Protein AF-A0A425WIP8-F1 (afdb_monomer)

Secondary structure (DSSP, 8-state):
------------PPPEEEEEE-HHHHGGGT--HHHHHHHHHHHHGGGTEEEEETTEEEEPTTS-HHHHHHHHHHHHTT-HHHHHHEEEEEEEETTEEEEHHHHHHHH-GGG---

Nearest PDB structures (foldseek):
  6zn8-assembly2_E  TM=8.145E-01  e=3.760E-04  Haemophilus influenzae 86-028NP
  3ui3-assembly1_B  TM=7.164E-01  e=2.894E-04  Streptococcus sp. 'group G'
  3ui3-assembly1_A  TM=7.729E-01  e=1.003E-03  Streptococcus sp. 'group G'
  2ia0-assembly1_A  TM=3.655E-01  e=1.522E+00  Pyrococcus furiosus

Foldseek 3Di:
DDDDPPPPPPVQPFKKKFWDWAQVLLVVVVDGLQVVQVVLQVQQVVQQWHDDDRRMIGGHPPHDSCSHPVVSLVVQLQDLSRLRTTPFMWIADRNDIDTVVVVCCVPPVVSHDD

Sequence (114 aa):
MRGLVAEEVECRRPWRFEIEFDEGKAAPHGTTADELYDRVGAFVEPYGNVRVARGTWQVCEGADEFRAQPVALARLVRERWVMQSVRAITYCEDGVEGDYLDVVRRVSPRLICD

Mean predicted aligned error: 6.74 Å

pLDDT: mean 87.26, std 16.15, range [40.34, 98.44]

Structure (mmCIF, N/CA/C/O backbone):
data_AF-A0A425WIP8-F1
#
_entry.id   AF-A0A425WIP8-F1
#
loop_
_atom_site.group_PDB
_atom_site.id
_atom_site.type_symbol
_atom_site.label_atom_id
_atom_site.label_alt_id
_atom_site.label_comp_id
_atom_site.label_asym_id
_atom_site.label_entity_id
_atom_site.label_seq_id
_atom_site.pdbx_PDB_ins_code
_atom_site.Cartn_x
_atom_site.Cartn_y
_atom_site.Cartn_z
_atom_site.occupancy
_atom_site.B_iso_or_equiv
_atom_site.auth_seq_id
_atom_site.auth_comp_id
_atom_site.auth_asym_id
_atom_site.auth_atom_id
_atom_site.pdbx_PDB_model_num
ATOM 1 N N . MET A 1 1 ? 13.595 -3.803 -47.140 1.00 43.03 1 MET A N 1
ATOM 2 C CA . MET A 1 1 ? 14.162 -4.840 -46.245 1.00 43.03 1 MET A CA 1
ATOM 3 C C . MET A 1 1 ? 15.273 -4.153 -45.460 1.00 43.03 1 MET A C 1
ATOM 5 O O . MET A 1 1 ? 16.206 -3.707 -46.099 1.00 43.03 1 MET A O 1
ATOM 9 N N . ARG A 1 2 ? 15.236 -3.874 -44.159 1.00 43.16 2 ARG A N 1
ATOM 10 C CA . ARG A 1 2 ? 14.478 -4.308 -42.970 1.00 43.16 2 ARG A CA 1
ATOM 11 C C . ARG A 1 2 ? 13.855 -3.043 -42.334 1.00 43.16 2 ARG A C 1
ATOM 13 O O . ARG A 1 2 ? 14.406 -1.971 -42.526 1.00 43.16 2 ARG A O 1
ATOM 20 N N . GLY A 1 3 ? 12.696 -3.040 -41.691 1.00 40.34 3 GLY A N 1
ATOM 21 C CA . GLY A 1 3 ? 12.162 -4.026 -40.756 1.00 40.34 3 GLY A CA 1
ATOM 22 C C . GLY A 1 3 ? 12.084 -3.332 -39.394 1.00 40.34 3 GLY A C 1
ATOM 23 O O . GLY A 1 3 ? 13.121 -3.055 -38.805 1.00 40.34 3 GLY A O 1
ATOM 24 N N . LEU A 1 4 ? 10.862 -2.981 -38.995 1.00 52.41 4 LEU A N 1
ATOM 25 C CA . LEU A 1 4 ? 10.471 -2.400 -37.712 1.00 52.41 4 LEU A CA 1
ATOM 26 C C . LEU A 1 4 ? 11.177 -3.077 -36.528 1.00 52.41 4 LEU A C 1
ATOM 28 O O . LEU A 1 4 ? 11.086 -4.291 -36.410 1.00 52.41 4 LEU A O 1
ATOM 32 N N . VAL A 1 5 ? 11.792 -2.284 -35.650 1.00 48.12 5 VAL A N 1
ATOM 33 C CA . VAL A 1 5 ? 11.829 -2.527 -34.196 1.00 48.12 5 VAL A CA 1
ATOM 34 C C . VAL A 1 5 ? 11.809 -1.169 -33.486 1.00 48.12 5 VAL A C 1
ATOM 36 O O . VAL A 1 5 ? 12.686 -0.810 -32.712 1.00 48.12 5 VAL A O 1
ATOM 39 N N . ALA A 1 6 ? 10.757 -0.390 -33.744 1.00 42.62 6 ALA A N 1
ATOM 40 C CA . ALA A 1 6 ? 10.069 0.171 -32.592 1.00 42.62 6 ALA A CA 1
ATOM 41 C C . ALA A 1 6 ? 9.348 -1.034 -31.982 1.00 42.62 6 ALA A C 1
ATOM 43 O O . ALA A 1 6 ? 8.180 -1.268 -32.275 1.00 42.62 6 ALA A O 1
ATOM 44 N N . GLU A 1 7 ? 10.102 -1.899 -31.290 1.00 43.88 7 GLU A N 1
ATOM 45 C CA . GLU A 1 7 ? 9.480 -2.778 -30.315 1.00 43.88 7 GLU A CA 1
ATOM 46 C C . GLU A 1 7 ? 8.703 -1.823 -29.433 1.00 43.88 7 GLU A C 1
ATOM 48 O O . GLU A 1 7 ? 9.257 -0.845 -28.921 1.00 43.88 7 GLU A O 1
ATOM 53 N N . GLU A 1 8 ? 7.395 -2.028 -29.420 1.00 43.56 8 GLU A N 1
ATOM 54 C CA . GLU A 1 8 ? 6.502 -1.466 -28.442 1.00 43.56 8 GLU A CA 1
ATOM 55 C C . GLU A 1 8 ? 7.203 -1.638 -27.100 1.00 43.56 8 GLU A C 1
ATOM 57 O O . GLU A 1 8 ? 7.186 -2.706 -26.492 1.00 43.56 8 GLU A O 1
ATOM 62 N N . VAL A 1 9 ? 7.841 -0.570 -26.621 1.00 50.00 9 VAL A N 1
ATOM 63 C CA . VAL A 1 9 ? 7.906 -0.351 -25.193 1.00 50.00 9 VAL A CA 1
ATOM 64 C C . VAL A 1 9 ? 6.442 -0.117 -24.863 1.00 50.00 9 VAL A C 1
ATOM 66 O O . VAL A 1 9 ? 5.972 1.019 -24.813 1.00 50.00 9 VAL A O 1
ATOM 69 N N . GLU A 1 10 ? 5.674 -1.208 -24.747 1.00 47.03 10 GLU A N 1
ATOM 70 C CA . GLU A 1 10 ? 4.557 -1.236 -23.832 1.00 47.03 10 GLU A CA 1
ATOM 71 C C . GLU A 1 10 ? 5.153 -0.596 -22.595 1.00 47.03 10 GLU A C 1
ATOM 73 O O . GLU A 1 10 ? 6.093 -1.127 -21.999 1.00 47.03 10 GLU A O 1
ATOM 78 N N . CYS A 1 11 ? 4.735 0.638 -22.323 1.00 46.66 11 CYS A N 1
ATOM 79 C CA . CYS A 1 11 ? 5.113 1.332 -21.116 1.00 46.66 11 CYS A CA 1
ATOM 80 C C . CYS A 1 11 ? 4.422 0.516 -20.029 1.00 46.66 11 CYS A C 1
ATOM 82 O O . CYS A 1 11 ? 3.263 0.774 -19.691 1.00 46.66 11 CYS A O 1
ATOM 84 N N . ARG A 1 12 ? 5.063 -0.601 -19.652 1.00 67.94 12 ARG A N 1
ATOM 85 C CA . ARG A 1 12 ? 4.558 -1.594 -18.720 1.00 67.94 12 ARG A CA 1
ATOM 86 C C . ARG A 1 12 ? 4.221 -0.769 -17.512 1.00 67.94 12 ARG A C 1
ATOM 88 O O . ARG A 1 12 ? 5.089 -0.076 -16.979 1.00 67.94 12 ARG A O 1
ATOM 95 N N . ARG A 1 13 ? 2.928 -0.717 -17.190 1.00 75.19 13 ARG A N 1
ATOM 96 C CA . ARG A 1 13 ? 2.479 0.121 -16.086 1.00 75.19 13 ARG A CA 1
ATOM 97 C C . ARG A 1 13 ? 3.319 -0.294 -14.881 1.00 75.19 13 ARG A C 1
ATOM 99 O O . ARG A 1 13 ? 3.385 -1.500 -14.621 1.00 75.19 13 ARG A O 1
ATOM 106 N N . PRO A 1 14 ? 3.994 0.653 -14.211 1.00 88.81 14 PRO A N 1
ATOM 107 C CA . PRO A 1 14 ? 4.817 0.305 -13.071 1.00 88.81 14 PRO A CA 1
ATOM 108 C C . PRO A 1 14 ? 3.941 -0.435 -12.068 1.00 88.81 14 PRO A C 1
ATOM 110 O O . PRO A 1 14 ? 2.757 -0.109 -11.910 1.00 88.81 14 PRO A O 1
ATOM 113 N N . TRP A 1 15 ? 4.514 -1.449 -11.422 1.00 96.00 15 TRP A N 1
ATOM 114 C CA . TRP A 1 15 ? 3.827 -2.138 -10.338 1.00 96.00 15 TRP A CA 1
ATOM 115 C C . TRP A 1 15 ? 3.390 -1.097 -9.320 1.00 96.00 15 TRP A C 1
ATOM 117 O O . TRP A 1 15 ? 4.160 -0.199 -8.969 1.00 96.00 15 TRP A O 1
ATOM 127 N N . ARG A 1 16 ? 2.129 -1.161 -8.916 1.00 97.12 16 ARG A N 1
ATOM 128 C CA . ARG A 1 16 ? 1.559 -0.212 -7.967 1.00 97.12 16 ARG A CA 1
ATOM 129 C C . ARG A 1 16 ? 0.649 -0.914 -6.990 1.00 97.12 16 ARG A C 1
ATOM 131 O O . ARG A 1 16 ? 0.048 -1.939 -7.305 1.00 97.12 16 ARG A O 1
ATOM 138 N N . PHE A 1 17 ? 0.469 -0.293 -5.840 1.00 98.38 17 PHE A N 1
ATOM 139 C CA . PHE A 1 17 ? -0.585 -0.670 -4.926 1.00 98.38 17 PHE A CA 1
ATOM 140 C C . PHE A 1 17 ? -1.330 0.557 -4.419 1.00 98.38 17 PHE A C 1
ATOM 142 O O . PHE A 1 17 ? -0.796 1.666 -4.321 1.00 98.38 17 PHE A O 1
ATOM 149 N N . GLU A 1 18 ? -2.586 0.314 -4.087 1.00 98.31 18 GLU A N 1
ATOM 150 C CA . GLU A 1 18 ? -3.494 1.254 -3.469 1.00 98.31 18 GLU A CA 1
ATOM 151 C C . GLU A 1 18 ? -3.878 0.720 -2.092 1.00 98.31 18 GLU A C 1
ATOM 153 O O . GLU A 1 18 ? -4.166 -0.465 -1.940 1.00 98.31 18 GLU A O 1
ATOM 158 N N . ILE A 1 19 ? -3.867 1.581 -1.083 1.00 97.19 19 ILE A N 1
ATOM 159 C CA . ILE A 1 19 ? -4.357 1.289 0.263 1.00 97.19 19 ILE A CA 1
ATOM 160 C C . ILE A 1 19 ? -5.435 2.302 0.617 1.00 97.19 19 ILE A C 1
ATOM 162 O O . ILE A 1 19 ? -5.268 3.504 0.414 1.00 97.19 19 ILE A O 1
ATOM 166 N N . GLU A 1 20 ? -6.532 1.806 1.170 1.00 95.94 20 GLU A N 1
ATOM 167 C CA . GLU A 1 20 ? -7.622 2.619 1.684 1.00 95.94 20 GLU A CA 1
ATOM 168 C C . GLU A 1 20 ? -7.797 2.328 3.173 1.00 95.94 20 GLU A C 1
ATOM 170 O O . GLU A 1 20 ? -7.940 1.169 3.572 1.00 95.94 20 GLU A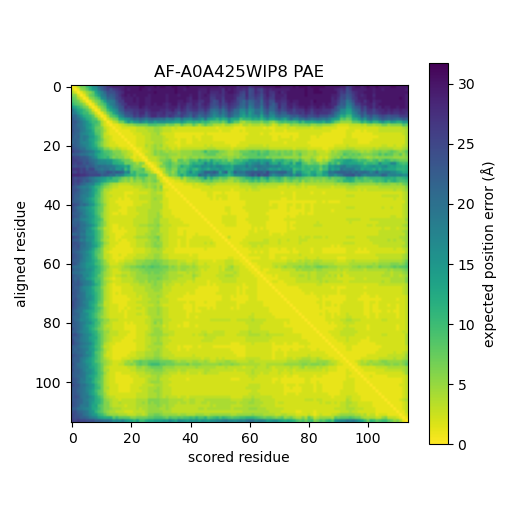 O 1
ATOM 175 N N . PHE A 1 21 ? -7.794 3.375 3.996 1.00 92.38 21 PHE A N 1
ATOM 176 C CA . PHE A 1 21 ? -8.059 3.271 5.430 1.00 92.38 21 PHE A CA 1
ATOM 177 C C . PHE A 1 21 ? -9.528 3.552 5.755 1.00 92.38 21 PHE A C 1
ATOM 179 O O . PHE A 1 21 ? -10.153 4.439 5.179 1.00 92.38 21 PHE A O 1
ATOM 186 N N . ASP A 1 22 ? -10.061 2.811 6.721 1.00 89.31 22 ASP A N 1
ATOM 187 C CA . ASP A 1 22 ? -11.323 3.093 7.391 1.00 89.31 22 ASP A CA 1
ATOM 188 C C . ASP A 1 22 ? -11.098 4.206 8.426 1.00 89.31 22 ASP A C 1
ATOM 190 O O . ASP A 1 22 ? -10.403 4.019 9.429 1.00 89.31 22 ASP A O 1
ATOM 194 N N . GLU A 1 23 ? -11.680 5.383 8.183 1.00 79.25 23 GLU A N 1
ATOM 195 C CA . GLU A 1 23 ? -11.506 6.562 9.041 1.00 79.25 23 GLU A CA 1
ATOM 196 C C . GLU A 1 23 ? -12.022 6.341 10.475 1.00 79.25 23 GLU A C 1
ATOM 198 O O . GLU A 1 23 ? -11.454 6.874 11.431 1.00 79.25 23 GLU A O 1
ATOM 203 N N . GLY A 1 24 ? -13.056 5.508 10.650 1.00 81.25 24 GLY A N 1
ATOM 204 C CA . GLY A 1 24 ? -13.602 5.161 11.962 1.00 81.25 24 GLY A CA 1
ATOM 205 C C . GLY A 1 24 ? -12.665 4.256 12.760 1.00 81.25 24 GLY A C 1
ATOM 206 O O . GLY A 1 24 ? -12.533 4.417 13.975 1.00 81.25 24 GLY A O 1
ATOM 207 N N . LYS A 1 25 ? -11.963 3.343 12.080 1.00 82.19 25 LYS A N 1
ATOM 208 C CA . LYS A 1 25 ? -10.937 2.482 12.690 1.00 82.19 25 LYS A CA 1
ATOM 209 C C . LYS A 1 25 ? -9.565 3.155 12.813 1.00 82.19 25 LYS A C 1
ATOM 211 O O . LYS A 1 25 ? -8.745 2.713 13.613 1.00 82.19 25 LYS A O 1
ATOM 216 N N . ALA A 1 26 ? -9.315 4.229 12.066 1.00 73.06 26 ALA A N 1
ATOM 217 C CA . ALA A 1 26 ? -8.101 5.039 12.161 1.00 73.06 26 ALA A CA 1
ATOM 218 C C . ALA A 1 26 ? -8.070 5.916 13.426 1.00 73.06 26 ALA A C 1
ATOM 220 O O . ALA A 1 26 ? -7.027 6.045 14.071 1.00 73.06 26 ALA A O 1
ATOM 221 N N . ALA A 1 27 ? -9.219 6.478 13.820 1.00 68.81 27 ALA A N 1
ATOM 222 C CA . ALA A 1 27 ? -9.324 7.439 14.921 1.00 68.81 27 ALA A CA 1
ATOM 223 C C . ALA A 1 27 ? -8.763 6.956 16.285 1.00 68.81 27 ALA A C 1
ATOM 225 O O . ALA A 1 27 ? -8.097 7.747 16.960 1.00 68.81 27 ALA A O 1
ATOM 226 N N . PRO A 1 28 ? -8.934 5.683 16.706 1.00 67.31 28 PRO A N 1
ATOM 227 C CA . PRO A 1 28 ? -8.353 5.163 17.948 1.00 67.31 28 PRO A CA 1
ATOM 228 C C . PRO A 1 28 ? -6.819 5.135 17.982 1.00 67.31 28 PRO A C 1
ATOM 230 O O . PRO A 1 28 ? -6.240 5.033 19.063 1.00 67.31 28 PRO A O 1
ATOM 233 N N . HIS A 1 29 ? -6.146 5.236 16.833 1.00 64.19 29 HIS A N 1
ATOM 234 C CA . HIS A 1 29 ? -4.685 5.313 16.769 1.00 64.19 29 HIS A CA 1
ATOM 235 C C . HIS A 1 29 ? -4.143 6.731 17.006 1.00 64.19 29 HIS A C 1
ATOM 237 O O . HIS A 1 29 ? -2.929 6.918 16.997 1.00 64.19 29 HIS A O 1
ATOM 243 N N . GLY A 1 30 ? -5.019 7.710 17.279 1.00 57.03 30 GLY A N 1
ATOM 244 C CA . GLY A 1 30 ? -4.627 9.096 17.547 1.00 57.03 30 GLY A CA 1
ATOM 245 C C . GLY A 1 30 ? -4.056 9.786 16.311 1.00 57.03 30 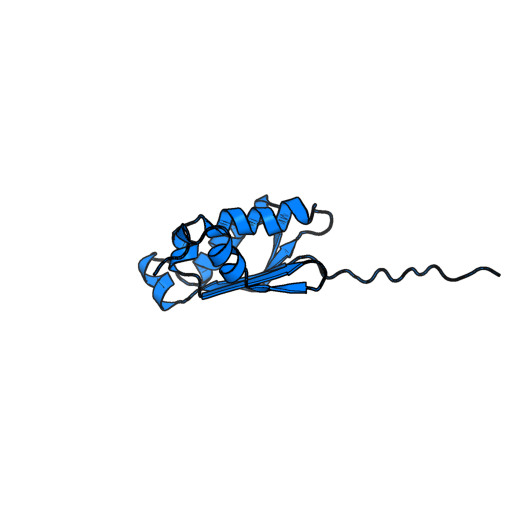GLY A C 1
ATOM 246 O O . GLY A 1 30 ? -3.170 10.624 16.434 1.00 57.03 30 GLY A O 1
ATOM 247 N N . THR A 1 31 ? -4.506 9.371 15.127 1.00 66.06 31 THR A N 1
ATOM 248 C CA . THR A 1 31 ? -3.906 9.727 13.842 1.00 66.06 31 THR A CA 1
ATOM 249 C C . THR A 1 31 ? -5.016 9.989 12.825 1.00 66.06 31 THR A C 1
ATOM 251 O O . THR A 1 31 ? -5.983 9.230 12.744 1.00 66.06 31 THR A O 1
ATOM 254 N N . THR A 1 32 ? -4.911 11.080 12.070 1.00 78.25 32 THR A N 1
ATOM 255 C CA . THR A 1 32 ? -5.807 11.366 10.940 1.00 78.25 32 THR A CA 1
ATOM 256 C C . THR A 1 32 ? -5.551 10.382 9.796 1.00 78.25 32 THR A C 1
ATOM 258 O O . THR A 1 32 ? -4.469 9.804 9.691 1.00 78.25 32 THR A O 1
ATOM 261 N N . ALA A 1 33 ? -6.517 10.197 8.892 1.00 76.00 33 ALA A N 1
ATOM 262 C CA . ALA A 1 33 ? -6.305 9.344 7.720 1.00 76.00 33 ALA A CA 1
ATOM 263 C C . ALA A 1 33 ? -5.076 9.780 6.892 1.00 76.00 33 ALA A C 1
ATOM 265 O O . ALA A 1 33 ? -4.365 8.935 6.357 1.00 76.00 33 ALA A O 1
ATOM 266 N N . ASP A 1 34 ? -4.781 11.082 6.832 1.00 84.62 34 ASP A N 1
ATOM 267 C CA . ASP A 1 34 ? -3.628 11.612 6.095 1.00 84.62 34 ASP A CA 1
ATOM 268 C C . ASP A 1 34 ? -2.289 11.237 6.724 1.00 84.62 34 ASP A C 1
ATOM 270 O O . ASP A 1 34 ? -1.396 10.762 6.024 1.00 84.62 34 ASP A O 1
ATOM 274 N N . GLU A 1 35 ? -2.178 11.328 8.045 1.00 88.81 35 GLU A N 1
ATOM 275 C CA . GLU A 1 35 ? -0.981 10.888 8.762 1.00 88.81 35 GLU A CA 1
ATOM 276 C C . GLU A 1 35 ? -0.754 9.368 8.634 1.00 88.81 35 GLU A C 1
ATOM 278 O O . GLU A 1 35 ? 0.393 8.915 8.618 1.00 88.81 35 GLU A O 1
ATOM 283 N N . LEU A 1 36 ? -1.817 8.561 8.489 1.00 90.31 36 LEU A N 1
ATOM 284 C CA . LEU A 1 36 ? -1.668 7.136 8.167 1.00 90.31 36 LEU A CA 1
ATOM 285 C C . LEU A 1 36 ? -1.047 6.941 6.784 1.00 90.31 36 LEU A C 1
ATOM 287 O O . LEU A 1 36 ? -0.137 6.125 6.642 1.00 90.31 36 LEU A O 1
ATOM 291 N N . TYR A 1 37 ? -1.485 7.696 5.774 1.00 94.38 37 TYR A N 1
ATOM 292 C CA . TYR A 1 37 ? -0.879 7.629 4.444 1.00 94.38 37 TYR A CA 1
ATOM 293 C C . TYR A 1 37 ? 0.579 8.102 4.452 1.00 94.38 37 TYR A C 1
ATOM 295 O O . TYR A 1 37 ? 1.415 7.492 3.789 1.00 94.38 37 TYR A O 1
ATOM 303 N N . ASP A 1 38 ? 0.914 9.132 5.226 1.00 94.00 38 ASP A N 1
ATOM 304 C CA . ASP A 1 38 ? 2.301 9.586 5.376 1.00 94.00 38 ASP A CA 1
ATOM 305 C C . ASP A 1 38 ? 3.167 8.518 6.054 1.00 94.00 38 ASP A C 1
ATOM 307 O O . ASP A 1 38 ? 4.289 8.243 5.620 1.00 94.00 38 ASP A O 1
ATOM 311 N N . ARG A 1 39 ? 2.617 7.832 7.063 1.00 94.50 39 ARG A N 1
ATOM 312 C CA . ARG A 1 39 ? 3.274 6.699 7.719 1.00 94.50 39 ARG A CA 1
ATOM 313 C C . ARG A 1 39 ? 3.465 5.509 6.778 1.00 94.50 39 ARG A C 1
ATOM 315 O O . ARG A 1 39 ? 4.516 4.873 6.840 1.00 94.50 39 ARG A O 1
ATOM 322 N N . VAL A 1 40 ? 2.494 5.212 5.906 1.00 96.50 40 VAL A N 1
ATOM 323 C CA . VAL A 1 40 ? 2.671 4.222 4.829 1.00 96.50 40 VAL A CA 1
ATOM 324 C C . VAL A 1 40 ? 3.826 4.647 3.931 1.00 96.50 40 VAL A C 1
ATOM 326 O O . VAL A 1 40 ? 4.717 3.838 3.703 1.00 96.50 40 VAL A O 1
ATOM 329 N N . GLY A 1 41 ? 3.856 5.906 3.481 1.00 97.19 41 GLY A N 1
ATOM 330 C CA . GLY A 1 41 ? 4.916 6.433 2.617 1.00 97.19 41 GLY A CA 1
ATOM 331 C C . GLY A 1 41 ? 6.305 6.231 3.207 1.00 97.19 41 GLY A C 1
ATOM 332 O O . GLY A 1 41 ? 7.124 5.519 2.626 1.00 97.19 41 GLY A O 1
ATOM 333 N N . ALA A 1 42 ? 6.515 6.719 4.430 1.00 97.19 42 ALA A N 1
ATOM 334 C CA . ALA A 1 42 ? 7.774 6.548 5.150 1.00 97.19 42 ALA A CA 1
ATOM 335 C C . ALA A 1 42 ? 8.178 5.070 5.333 1.00 97.19 42 ALA A C 1
ATOM 337 O O . ALA A 1 42 ? 9.365 4.756 5.427 1.00 97.19 42 ALA A O 1
ATOM 338 N N . PHE A 1 43 ? 7.205 4.155 5.388 1.00 97.38 43 PHE A N 1
ATOM 339 C CA . PHE A 1 43 ? 7.453 2.722 5.519 1.00 97.38 43 PHE A CA 1
ATOM 340 C C . PHE A 1 43 ? 7.816 2.052 4.188 1.00 97.38 43 PHE A C 1
ATOM 342 O O . PHE A 1 43 ? 8.700 1.198 4.165 1.00 97.38 43 PHE A O 1
ATOM 349 N N . VAL A 1 44 ? 7.128 2.384 3.092 1.00 97.94 44 VAL A N 1
ATOM 350 C CA . VAL A 1 44 ? 7.235 1.658 1.811 1.00 97.94 44 VAL A CA 1
ATOM 351 C C . VAL A 1 44 ? 8.307 2.220 0.878 1.00 97.94 44 VAL A C 1
ATOM 353 O O . VAL A 1 44 ? 8.833 1.482 0.041 1.00 97.94 44 VAL A O 1
ATOM 356 N N . GLU A 1 45 ? 8.658 3.497 1.030 1.00 97.06 45 GLU A N 1
ATOM 357 C CA . GLU A 1 45 ? 9.653 4.183 0.199 1.00 97.06 45 GLU A CA 1
ATOM 358 C C . GLU A 1 45 ? 11.059 3.562 0.270 1.00 97.06 45 GLU A C 1
ATOM 360 O O . GLU A 1 45 ? 11.655 3.346 -0.788 1.00 97.06 45 GLU A O 1
ATOM 365 N N . PRO A 1 46 ? 11.580 3.145 1.445 1.00 97.12 46 PRO A N 1
ATOM 366 C CA . PRO A 1 46 ? 12.872 2.460 1.535 1.00 97.12 46 PRO A CA 1
ATOM 367 C C . PRO A 1 46 ? 12.958 1.138 0.759 1.00 97.12 46 PRO A C 1
ATOM 369 O O . PRO A 1 46 ? 14.060 0.655 0.505 1.00 97.12 46 PRO A O 1
ATOM 372 N N . TYR A 1 47 ? 11.821 0.542 0.387 1.00 96.81 47 TYR A N 1
ATOM 373 C CA . TYR A 1 47 ? 11.784 -0.662 -0.444 1.00 96.81 47 TYR A CA 1
ATOM 374 C C . TYR A 1 47 ? 11.820 -0.350 -1.949 1.00 96.81 47 TYR A C 1
ATOM 376 O O . TYR A 1 47 ? 11.889 -1.273 -2.745 1.00 96.81 47 TYR A O 1
ATOM 384 N N . GLY A 1 48 ? 11.815 0.921 -2.361 1.00 96.94 48 GLY A N 1
ATOM 385 C CA . GLY A 1 48 ? 11.817 1.311 -3.775 1.00 96.94 48 GLY A CA 1
ATOM 386 C C . GLY A 1 48 ? 10.426 1.605 -4.328 1.00 96.94 48 GLY A C 1
ATOM 387 O O . GLY A 1 48 ? 10.172 1.353 -5.502 1.00 96.94 48 GLY A O 1
ATOM 388 N N . ASN A 1 49 ? 9.530 2.125 -3.489 1.00 98.06 49 ASN A N 1
ATOM 389 C CA . ASN A 1 49 ? 8.233 2.644 -3.918 1.00 98.06 49 ASN A CA 1
ATOM 390 C C . ASN A 1 49 ? 8.229 4.174 -3.818 1.00 98.06 49 ASN A C 1
ATOM 392 O O . ASN A 1 49 ? 8.921 4.745 -2.984 1.00 98.06 49 ASN A O 1
ATOM 396 N N . VAL A 1 50 ? 7.412 4.841 -4.622 1.00 97.50 50 VAL A N 1
ATOM 397 C CA . VAL A 1 50 ? 7.194 6.288 -4.573 1.00 97.50 50 VAL A CA 1
ATOM 398 C C . VAL A 1 50 ? 5.703 6.575 -4.540 1.00 97.50 50 VAL A C 1
ATOM 400 O O . VAL A 1 50 ? 4.915 5.938 -5.244 1.00 97.50 50 VAL A O 1
ATOM 403 N N . ARG A 1 51 ? 5.300 7.533 -3.703 1.00 97.44 51 ARG A N 1
ATOM 404 C CA . ARG A 1 51 ? 3.910 7.979 -3.631 1.00 97.44 51 ARG A CA 1
ATOM 405 C C . ARG A 1 51 ? 3.561 8.792 -4.874 1.00 97.44 51 ARG A C 1
ATOM 407 O O . ARG A 1 51 ? 4.245 9.763 -5.186 1.00 97.44 51 ARG A O 1
ATOM 414 N N . VAL A 1 52 ? 2.476 8.426 -5.550 1.00 97.19 52 VAL A N 1
ATOM 415 C CA . VAL A 1 52 ? 1.985 9.137 -6.751 1.00 97.19 52 VAL A CA 1
ATOM 416 C C . VAL A 1 52 ? 0.624 9.787 -6.553 1.00 97.19 52 VAL A C 1
ATOM 418 O O . VAL A 1 52 ? 0.291 10.746 -7.243 1.00 97.19 52 VAL A O 1
ATOM 421 N N . ALA A 1 53 ? -0.149 9.301 -5.585 1.00 96.69 53 ALA A N 1
ATOM 422 C CA . ALA A 1 53 ? -1.394 9.912 -5.151 1.00 96.69 53 ALA A CA 1
ATOM 423 C C . ALA A 1 53 ? -1.654 9.579 -3.676 1.00 96.69 53 ALA A C 1
ATOM 425 O O . ALA A 1 53 ? -0.924 8.815 -3.035 1.00 96.69 53 ALA A O 1
ATOM 426 N N . ARG A 1 54 ? -2.704 10.163 -3.095 1.00 94.38 54 ARG A N 1
ATOM 427 C CA . ARG A 1 54 ? -3.170 9.749 -1.767 1.00 94.38 54 ARG A CA 1
ATOM 428 C C . ARG A 1 54 ? -3.615 8.290 -1.836 1.00 94.38 54 ARG A C 1
ATOM 430 O O . ARG A 1 54 ? -4.441 7.955 -2.673 1.00 94.38 54 ARG A O 1
ATOM 437 N N . GLY A 1 55 ? -3.056 7.451 -0.969 1.00 96.31 55 GLY A N 1
ATOM 438 C CA . GLY A 1 55 ? -3.359 6.024 -0.967 1.00 96.31 55 GLY A CA 1
ATOM 439 C C . GLY A 1 55 ? -2.664 5.222 -2.068 1.00 96.31 55 GLY A C 1
ATOM 440 O O . GLY A 1 55 ? -2.818 4.013 -2.057 1.00 96.31 55 GLY A O 1
ATOM 441 N N . THR A 1 56 ? -1.872 5.827 -2.962 1.00 98.06 56 THR A N 1
ATOM 442 C CA . THR A 1 56 ? -1.272 5.119 -4.108 1.00 98.06 56 THR A CA 1
ATOM 44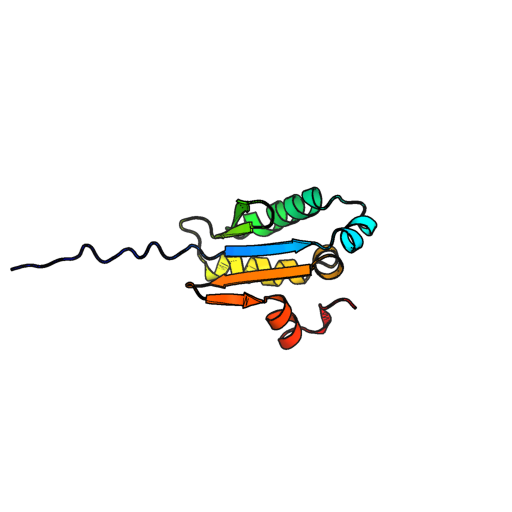3 C C . THR A 1 56 ? 0.245 5.253 -4.140 1.00 98.06 56 THR A C 1
ATOM 445 O O . THR A 1 56 ? 0.789 6.364 -4.163 1.00 98.06 56 THR A O 1
ATOM 448 N N . TRP A 1 57 ? 0.918 4.110 -4.245 1.00 98.31 57 TRP A N 1
ATOM 449 C CA . TRP A 1 57 ? 2.359 4.005 -4.444 1.00 98.31 57 TRP A CA 1
ATOM 450 C C . TRP A 1 57 ? 2.665 3.139 -5.652 1.00 98.31 57 TRP A C 1
ATOM 452 O O . TRP A 1 57 ? 1.955 2.175 -5.922 1.00 98.31 57 TRP A O 1
ATOM 462 N N . GLN A 1 58 ? 3.743 3.467 -6.351 1.00 97.31 58 GLN A N 1
ATOM 463 C CA . GLN A 1 58 ? 4.266 2.661 -7.448 1.00 97.31 58 GLN A CA 1
ATOM 464 C C . GLN A 1 58 ? 5.742 2.357 -7.231 1.00 97.31 58 GLN A C 1
ATOM 466 O O . GLN A 1 58 ? 6.436 3.113 -6.553 1.00 97.31 58 GLN A O 1
ATOM 471 N N . VAL A 1 59 ? 6.234 1.288 -7.839 1.00 96.94 59 VAL A N 1
ATOM 472 C CA . VAL A 1 59 ? 7.660 0.982 -7.885 1.00 96.94 59 VAL A CA 1
ATOM 473 C C . VAL A 1 59 ? 8.399 2.118 -8.600 1.00 96.94 59 VAL A C 1
ATOM 475 O O . VAL A 1 59 ? 7.965 2.602 -9.648 1.00 96.94 59 VAL A O 1
ATOM 478 N N . CYS A 1 60 ? 9.499 2.580 -8.004 1.00 94.44 60 CYS A N 1
ATOM 479 C CA . CYS A 1 60 ? 10.357 3.605 -8.589 1.00 94.44 60 CYS A CA 1
ATOM 480 C C . CYS A 1 60 ? 10.931 3.129 -9.926 1.00 94.44 60 CYS A C 1
ATOM 482 O O . CYS A 1 60 ? 11.300 1.965 -10.077 1.00 94.44 60 CYS A O 1
ATOM 484 N N . GLU A 1 61 ? 11.085 4.047 -10.878 1.00 89.81 61 GLU A N 1
ATOM 485 C CA . GLU A 1 61 ? 11.747 3.737 -12.144 1.00 8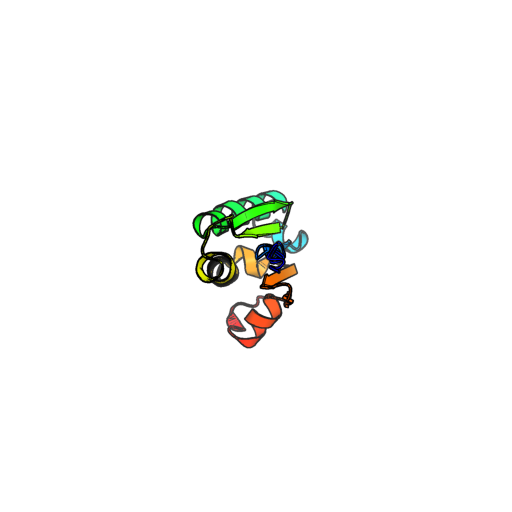9.81 61 GLU A CA 1
ATOM 486 C C . GLU A 1 61 ? 13.162 3.186 -11.892 1.00 89.81 61 GLU A C 1
ATOM 488 O O . GLU A 1 61 ? 13.949 3.764 -11.139 1.00 89.81 61 GLU A O 1
ATOM 493 N N . GLY A 1 62 ? 13.469 2.034 -12.495 1.00 87.06 62 GLY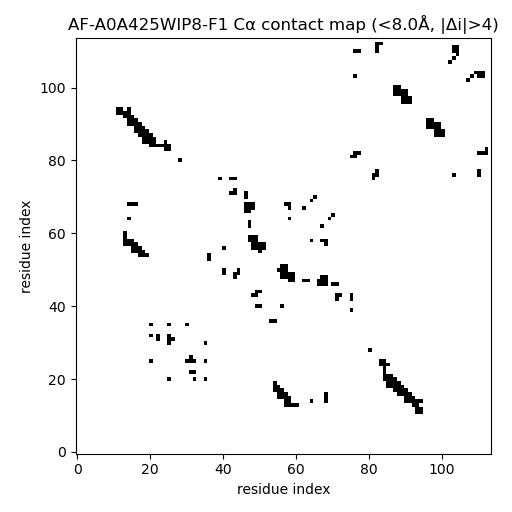 A N 1
ATOM 494 C CA . GLY A 1 62 ? 14.754 1.348 -12.341 1.00 87.06 62 GLY A CA 1
ATOM 495 C C . GLY A 1 62 ? 14.920 0.520 -11.059 1.00 87.06 62 GLY A C 1
ATOM 496 O O . GLY A 1 62 ? 15.983 -0.074 -10.873 1.00 87.06 62 GLY A O 1
ATOM 497 N N . ALA A 1 63 ? 13.913 0.452 -10.181 1.00 90.25 63 ALA A N 1
ATOM 498 C CA . ALA A 1 63 ? 13.924 -0.463 -9.041 1.00 90.25 63 ALA A CA 1
ATOM 499 C C . ALA A 1 63 ? 13.540 -1.898 -9.454 1.00 90.25 63 ALA A C 1
ATOM 501 O O . ALA A 1 63 ? 12.820 -2.113 -10.424 1.00 90.25 63 ALA A O 1
ATOM 502 N N . ASP A 1 64 ? 14.016 -2.888 -8.693 1.00 92.50 64 ASP A N 1
ATOM 503 C CA . ASP A 1 64 ? 13.604 -4.290 -8.840 1.00 92.50 64 ASP A CA 1
ATOM 504 C C . ASP A 1 64 ? 12.181 -4.460 -8.288 1.00 92.50 64 ASP A C 1
ATOM 506 O O . ASP A 1 64 ? 11.968 -4.418 -7.072 1.00 92.50 64 ASP A O 1
ATOM 510 N N . GLU A 1 65 ? 11.210 -4.651 -9.183 1.00 90.94 65 GLU A N 1
ATOM 511 C CA . GLU A 1 65 ? 9.783 -4.704 -8.851 1.00 90.94 65 GLU A CA 1
ATOM 512 C C . GLU A 1 65 ? 9.466 -5.818 -7.846 1.00 90.94 65 GLU A C 1
ATOM 514 O O . GLU A 1 65 ? 8.689 -5.603 -6.912 1.00 90.94 65 GLU A O 1
ATOM 519 N N . PHE A 1 66 ? 10.149 -6.965 -7.946 1.00 92.56 66 PHE A N 1
ATOM 520 C CA . PHE A 1 66 ? 9.973 -8.106 -7.042 1.00 92.56 66 PHE A CA 1
ATOM 521 C C . PHE A 1 66 ? 10.497 -7.826 -5.629 1.00 92.56 66 PHE A C 1
ATOM 523 O O . PHE A 1 66 ? 10.022 -8.420 -4.656 1.00 92.56 66 PHE A O 1
ATOM 530 N N . ARG A 1 67 ? 11.480 -6.928 -5.498 1.00 94.00 67 ARG A N 1
ATOM 531 C CA . ARG A 1 67 ? 12.029 -6.492 -4.204 1.00 94.00 67 ARG A CA 1
ATOM 532 C C . ARG A 1 67 ? 11.350 -5.251 -3.643 1.00 94.00 67 ARG A C 1
ATOM 534 O O . ARG A 1 67 ? 11.521 -4.989 -2.453 1.00 94.00 67 ARG A O 1
ATOM 541 N N . ALA A 1 68 ? 10.580 -4.538 -4.460 1.00 96.12 68 ALA A N 1
ATOM 542 C CA . ALA A 1 68 ? 9.889 -3.326 -4.063 1.00 96.12 68 ALA A CA 1
ATOM 543 C C . ALA A 1 68 ? 8.488 -3.603 -3.519 1.00 96.12 68 ALA A C 1
ATOM 545 O O . ALA A 1 68 ? 8.307 -3.725 -2.302 1.00 96.12 68 ALA A O 1
ATOM 546 N N . GLN A 1 69 ? 7.492 -3.714 -4.394 1.00 96.50 69 GLN A N 1
ATOM 547 C CA . GLN A 1 69 ? 6.094 -3.804 -3.982 1.00 96.50 69 GLN A CA 1
ATOM 548 C C . GLN A 1 69 ? 5.791 -5.057 -3.139 1.00 96.50 69 GLN A C 1
ATOM 550 O O . GLN A 1 69 ? 5.241 -4.893 -2.046 1.00 96.50 69 GLN A O 1
ATOM 555 N N . PRO A 1 70 ? 6.163 -6.291 -3.543 1.00 95.88 70 PRO A N 1
ATOM 556 C CA . PRO A 1 70 ? 5.805 -7.486 -2.778 1.00 95.88 70 PRO A CA 1
ATOM 557 C C . PRO A 1 70 ? 6.398 -7.483 -1.369 1.00 95.88 70 PRO A C 1
ATOM 559 O O . PRO A 1 70 ? 5.743 -7.874 -0.401 1.00 95.88 70 PRO A O 1
ATOM 562 N N . VAL A 1 71 ? 7.639 -7.006 -1.228 1.00 97.12 71 VAL A N 1
ATOM 563 C CA . VAL A 1 71 ? 8.308 -6.912 0.074 1.00 97.12 71 VAL A CA 1
ATOM 564 C C . VAL A 1 71 ? 7.638 -5.851 0.940 1.00 97.12 71 VAL A C 1
ATOM 566 O O . VAL A 1 71 ? 7.347 -6.132 2.106 1.00 97.12 71 VAL A O 1
ATOM 569 N N . ALA A 1 72 ? 7.356 -4.671 0.378 1.00 97.81 72 ALA A N 1
ATOM 570 C CA . ALA A 1 72 ? 6.665 -3.597 1.080 1.00 97.81 72 ALA A CA 1
ATOM 571 C C . ALA A 1 72 ? 5.293 -4.064 1.583 1.00 97.81 72 ALA A C 1
ATOM 573 O O . ALA A 1 72 ? 5.033 -3.984 2.782 1.00 97.81 72 ALA A O 1
ATOM 574 N N . LEU A 1 73 ? 4.463 -4.651 0.715 1.00 98.00 73 LEU A N 1
ATOM 575 C CA . LEU A 1 73 ? 3.137 -5.156 1.071 1.00 98.00 73 LEU A CA 1
ATOM 576 C C . LEU A 1 73 ? 3.200 -6.270 2.121 1.00 98.00 73 LEU A C 1
ATOM 578 O O . LEU A 1 73 ? 2.494 -6.216 3.127 1.00 98.00 73 LEU A O 1
ATOM 582 N N . ALA A 1 74 ? 4.083 -7.262 1.958 1.00 97.19 74 ALA A N 1
ATOM 583 C CA . ALA A 1 74 ? 4.240 -8.349 2.926 1.00 97.19 74 ALA A CA 1
ATOM 584 C C . ALA A 1 74 ? 4.720 -7.866 4.305 1.00 97.19 74 ALA A C 1
ATOM 586 O O . ALA A 1 74 ? 4.470 -8.524 5.321 1.00 97.19 74 ALA A O 1
ATOM 587 N N . ARG A 1 75 ? 5.455 -6.754 4.368 1.00 97.56 75 ARG A N 1
ATOM 588 C CA . ARG A 1 75 ? 5.889 -6.125 5.622 1.00 97.56 75 ARG A CA 1
ATOM 589 C C . ARG A 1 75 ? 4.786 -5.249 6.211 1.00 97.56 75 ARG A C 1
ATOM 591 O O . ARG A 1 75 ? 4.527 -5.364 7.403 1.00 97.56 75 ARG A O 1
ATOM 598 N N . LEU A 1 76 ? 4.103 -4.465 5.383 1.00 96.81 76 LEU A N 1
ATOM 599 C CA . LEU A 1 76 ? 3.067 -3.523 5.796 1.00 96.81 76 LEU A CA 1
ATOM 600 C C . LEU A 1 76 ? 1.888 -4.238 6.473 1.00 96.81 76 LEU A C 1
ATOM 602 O O . LEU A 1 76 ? 1.462 -3.832 7.547 1.00 96.81 76 LEU A O 1
ATOM 606 N N . VAL A 1 77 ? 1.435 -5.376 5.937 1.00 97.00 77 VAL A N 1
ATOM 607 C CA . VAL A 1 77 ? 0.332 -6.165 6.535 1.00 97.00 77 VAL A CA 1
ATOM 608 C C . VAL A 1 77 ? 0.687 -6.856 7.858 1.00 97.00 77 VAL A C 1
ATOM 610 O O . VAL A 1 77 ? -0.151 -7.519 8.464 1.00 97.00 77 VAL A O 1
ATOM 613 N N . ARG A 1 78 ? 1.935 -6.754 8.325 1.00 96.19 78 ARG A N 1
ATOM 614 C CA . ARG A 1 78 ? 2.328 -7.216 9.669 1.00 96.19 78 ARG A CA 1
ATOM 615 C C . ARG A 1 78 ? 2.218 -6.112 10.714 1.00 96.19 78 ARG A C 1
ATOM 617 O O . ARG A 1 78 ? 2.267 -6.402 11.909 1.00 96.19 78 ARG A O 1
ATOM 624 N N . GLU A 1 79 ? 2.061 -4.869 10.282 1.00 94.31 79 GLU A N 1
ATOM 625 C CA . GLU A 1 79 ? 1.881 -3.737 11.167 1.00 94.31 79 GLU A CA 1
ATOM 626 C C . GLU A 1 79 ? 0.445 -3.712 11.698 1.00 94.31 79 GLU A C 1
ATOM 628 O O . GLU A 1 79 ? -0.518 -3.616 10.937 1.00 94.31 79 GLU A O 1
ATOM 633 N N . ARG A 1 80 ? 0.281 -3.772 13.027 1.00 91.12 80 ARG A N 1
ATOM 634 C CA . ARG A 1 80 ? -1.056 -3.786 13.650 1.00 91.12 80 ARG A CA 1
ATOM 635 C C . ARG A 1 80 ? -1.894 -2.575 13.267 1.00 91.12 80 ARG A C 1
ATOM 637 O O . ARG A 1 80 ? -3.060 -2.742 12.947 1.00 91.12 80 ARG A O 1
ATOM 644 N N . TRP A 1 81 ? -1.293 -1.387 13.264 1.00 90.50 81 TRP A N 1
ATOM 645 C CA . TRP A 1 81 ? -1.996 -0.153 12.919 1.00 90.50 81 TRP A CA 1
ATOM 646 C C . TRP A 1 81 ? -2.529 -0.177 11.482 1.00 90.50 81 TRP A C 1
ATOM 648 O O . TRP A 1 81 ? -3.569 0.414 11.229 1.00 90.50 81 TRP A O 1
ATOM 658 N N . VAL A 1 82 ? -1.874 -0.898 10.561 1.00 93.25 82 VAL A N 1
ATOM 659 C CA . VAL A 1 82 ? -2.384 -1.111 9.200 1.00 93.25 82 VAL A CA 1
ATOM 660 C C . VAL A 1 82 ? -3.561 -2.068 9.249 1.00 93.25 82 VAL A C 1
ATOM 662 O O . VAL A 1 82 ? -4.660 -1.701 8.859 1.00 93.25 82 VAL A O 1
ATOM 665 N N . MET A 1 83 ? -3.369 -3.280 9.772 1.00 94.62 83 MET A N 1
ATOM 666 C CA . MET A 1 83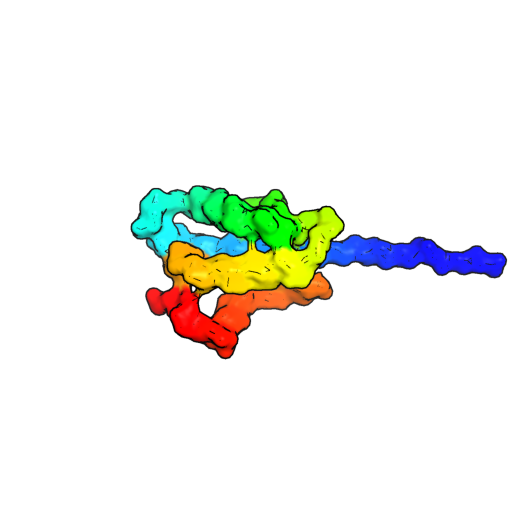 ? -4.410 -4.314 9.713 1.00 94.62 83 MET A CA 1
ATOM 667 C C . MET A 1 83 ? -5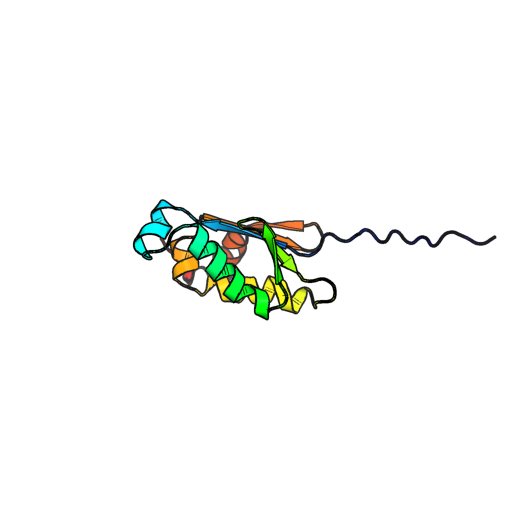.657 -3.989 10.541 1.00 94.62 83 MET A C 1
ATOM 669 O O . MET A 1 83 ? -6.734 -4.489 10.233 1.00 94.62 83 MET A O 1
ATOM 673 N N . GLN A 1 84 ? -5.529 -3.147 11.568 1.00 91.50 84 GLN A N 1
ATOM 674 C CA . GLN A 1 84 ? -6.654 -2.677 12.375 1.00 91.50 84 GLN A CA 1
ATOM 675 C C . GLN A 1 84 ? -7.445 -1.555 11.700 1.00 91.50 84 GLN A C 1
ATOM 677 O O . GLN A 1 84 ? -8.621 -1.400 12.011 1.00 91.50 84 GLN A O 1
ATOM 682 N N . SER A 1 85 ? -6.835 -0.796 10.785 1.00 91.50 85 SER A N 1
ATOM 683 C CA . SER A 1 85 ? -7.465 0.372 10.157 1.00 91.50 85 SER A CA 1
ATOM 684 C C . SER A 1 85 ? -7.722 0.218 8.659 1.00 91.50 85 SER A C 1
ATOM 686 O O . SER A 1 85 ? -8.448 1.023 8.089 1.00 91.50 85 SER A O 1
ATOM 688 N N . VAL A 1 86 ? -7.154 -0.786 7.994 1.00 93.62 86 VAL A N 1
ATOM 689 C CA . VAL A 1 86 ? -7.260 -0.933 6.542 1.00 93.62 86 VAL A CA 1
ATOM 690 C C . VAL A 1 86 ? -8.643 -1.429 6.120 1.00 93.62 86 VAL A C 1
ATOM 692 O O . VAL A 1 86 ? -9.184 -2.386 6.674 1.00 93.62 86 VAL A O 1
ATOM 695 N N . ARG A 1 87 ? -9.205 -0.774 5.103 1.00 94.94 87 ARG A N 1
ATOM 696 C CA . ARG A 1 87 ? -10.438 -1.170 4.420 1.00 94.94 87 ARG A CA 1
ATOM 697 C C . ARG A 1 87 ? -10.136 -2.040 3.204 1.00 94.94 87 ARG A C 1
ATOM 699 O O . ARG A 1 87 ? -10.798 -3.055 3.005 1.00 94.94 87 ARG A O 1
ATOM 706 N N . ALA A 1 88 ? -9.147 -1.643 2.407 1.00 96.88 88 ALA A N 1
ATOM 707 C CA . ALA A 1 88 ? -8.764 -2.336 1.183 1.00 96.88 88 ALA A CA 1
ATOM 708 C C . ALA A 1 88 ? -7.273 -2.152 0.879 1.00 96.88 88 ALA A C 1
ATOM 710 O O . ALA A 1 88 ? -6.689 -1.115 1.201 1.00 96.88 88 ALA A O 1
ATOM 711 N N . ILE A 1 89 ? -6.677 -3.160 0.239 1.00 98.19 89 ILE A N 1
ATOM 712 C CA . ILE A 1 89 ? -5.363 -3.060 -0.399 1.00 98.19 89 ILE A CA 1
ATOM 713 C C . ILE A 1 89 ? -5.482 -3.687 -1.786 1.00 98.19 89 ILE A C 1
ATOM 715 O O . ILE A 1 89 ? -5.641 -4.901 -1.892 1.00 98.19 89 ILE A O 1
ATOM 719 N N . THR A 1 90 ? -5.370 -2.882 -2.834 1.00 98.44 90 THR A N 1
ATOM 720 C CA . THR A 1 90 ? -5.365 -3.355 -4.223 1.00 98.44 90 THR A CA 1
ATOM 721 C C . THR A 1 90 ? -3.937 -3.342 -4.733 1.00 98.44 90 THR A C 1
ATOM 723 O O . THR A 1 90 ? -3.250 -2.336 -4.593 1.00 98.44 90 THR A O 1
ATOM 726 N N . TYR A 1 91 ? -3.471 -4.430 -5.333 1.00 97.44 91 TYR A N 1
ATOM 727 C CA . TYR A 1 91 ? -2.173 -4.468 -6.006 1.00 97.44 91 TYR A CA 1
ATOM 728 C C . TYR A 1 91 ? -2.370 -4.571 -7.516 1.00 97.44 91 TYR A C 1
ATOM 730 O O . TYR A 1 91 ? -3.370 -5.117 -7.970 1.00 97.44 91 TYR A O 1
ATOM 738 N N . CYS A 1 92 ? -1.418 -4.050 -8.281 1.00 96.19 92 CYS A N 1
ATOM 739 C CA . CYS A 1 92 ? -1.318 -4.180 -9.726 1.00 96.19 92 CYS A CA 1
ATOM 740 C C . CYS A 1 92 ? 0.100 -4.641 -10.062 1.00 96.19 92 CYS A C 1
ATOM 742 O O . CYS A 1 92 ? 1.057 -3.893 -9.863 1.00 96.19 92 CYS A O 1
ATOM 744 N N . GLU A 1 93 ? 0.226 -5.858 -10.576 1.00 94.12 93 GLU A N 1
ATOM 745 C CA . GLU A 1 93 ? 1.487 -6.473 -10.998 1.00 94.12 93 GLU A CA 1
ATOM 746 C C . GLU A 1 93 ? 1.296 -6.937 -12.438 1.00 94.12 93 GLU A C 1
ATOM 748 O O . GLU A 1 93 ? 0.370 -7.684 -12.735 1.00 94.12 93 GLU A O 1
ATOM 753 N N . ASP A 1 94 ? 2.117 -6.447 -13.364 1.00 88.88 94 ASP A N 1
ATOM 754 C CA . ASP A 1 94 ? 2.062 -6.842 -14.784 1.00 88.88 94 ASP A CA 1
ATOM 755 C C . ASP A 1 94 ? 0.705 -6.650 -15.461 1.00 88.88 94 ASP A C 1
ATOM 757 O O . ASP A 1 94 ? 0.281 -7.432 -16.307 1.00 88.88 94 ASP A O 1
ATOM 761 N N . GLY A 1 95 ? 0.011 -5.576 -15.080 1.00 86.94 95 GLY A N 1
ATOM 762 C CA . GLY A 1 95 ? -1.326 -5.270 -15.583 1.00 86.94 95 GLY A CA 1
ATOM 763 C C . GLY A 1 95 ? -2.433 -6.145 -14.991 1.00 86.94 95 GLY A C 1
ATOM 764 O O . GLY A 1 95 ? -3.587 -5.995 -15.388 1.00 86.94 95 GLY A O 1
ATOM 765 N N . VAL A 1 96 ? -2.111 -7.024 -14.039 1.00 91.19 96 VAL A N 1
ATOM 766 C CA . VAL A 1 96 ? -3.080 -7.813 -13.279 1.00 91.19 96 VAL A CA 1
AT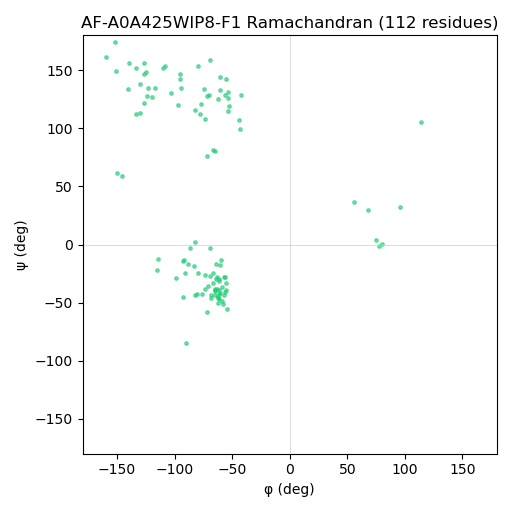OM 767 C C . VAL A 1 96 ? -3.347 -7.123 -11.949 1.00 91.19 96 VAL A C 1
ATOM 769 O O . VAL A 1 96 ? -2.435 -6.936 -11.146 1.00 91.19 96 VAL A O 1
ATOM 772 N N . GLU A 1 97 ? -4.607 -6.764 -11.715 1.00 95.25 97 GLU A N 1
ATOM 773 C CA . GLU A 1 97 ? -5.063 -6.200 -10.445 1.00 95.25 97 GLU A CA 1
ATOM 774 C C . GLU A 1 97 ? -5.652 -7.284 -9.528 1.00 95.25 97 GLU A C 1
ATOM 776 O O . GLU A 1 97 ? -6.272 -8.243 -9.997 1.00 95.25 97 GLU A O 1
ATOM 781 N N . GLY A 1 98 ? -5.487 -7.135 -8.211 1.00 96.56 98 GLY A N 1
ATOM 782 C CA . GLY A 1 98 ? -6.055 -8.058 -7.227 1.00 96.56 98 GLY A CA 1
ATOM 783 C C . GLY A 1 98 ? -6.191 -7.476 -5.818 1.00 96.56 98 GLY A C 1
ATOM 784 O O . GLY A 1 98 ? -5.543 -6.490 -5.474 1.00 96.56 98 GLY A O 1
ATOM 785 N N . ASP A 1 99 ? -7.029 -8.113 -4.990 1.00 97.94 99 ASP A N 1
ATOM 786 C CA . ASP A 1 99 ? -7.171 -7.789 -3.562 1.00 97.94 99 ASP A CA 1
ATOM 787 C C . ASP A 1 99 ? -6.053 -8.469 -2.758 1.00 97.94 99 ASP A C 1
ATOM 789 O O . ASP A 1 99 ? -5.959 -9.699 -2.671 1.00 97.94 99 ASP A O 1
ATOM 793 N N . TYR A 1 100 ? -5.187 -7.667 -2.149 1.00 97.94 100 TYR A N 1
ATOM 794 C CA . TYR A 1 100 ? -4.103 -8.173 -1.321 1.00 97.94 100 TYR A CA 1
ATOM 795 C C . TYR A 1 100 ? -4.602 -8.702 0.032 1.00 97.94 100 TYR A C 1
ATOM 797 O O . TYR A 1 100 ? -3.987 -9.606 0.601 1.00 97.94 100 TYR A O 1
ATOM 805 N N . LEU A 1 101 ? -5.737 -8.218 0.551 1.00 97.06 101 LEU A N 1
ATOM 806 C CA . LEU A 1 101 ? -6.335 -8.771 1.768 1.00 97.06 101 LEU A CA 1
ATOM 807 C C . LEU A 1 101 ? -6.829 -10.204 1.541 1.00 97.06 101 LEU A C 1
ATOM 809 O O . LEU A 1 101 ? -6.695 -11.029 2.443 1.00 97.06 101 LEU A O 1
ATOM 813 N N . ASP A 1 102 ? -7.298 -10.551 0.340 1.00 97.56 102 ASP A N 1
ATOM 814 C CA . ASP A 1 102 ? -7.603 -11.942 -0.024 1.00 97.56 102 ASP A CA 1
ATOM 815 C C . ASP A 1 102 ? -6.359 -12.837 -0.013 1.00 97.56 102 ASP A C 1
ATOM 817 O O . ASP A 1 102 ? -6.405 -13.977 0.465 1.00 97.56 102 ASP A O 1
ATOM 821 N N . VAL A 1 103 ? -5.214 -12.319 -0.468 1.00 96.75 103 VAL A N 1
ATOM 822 C CA . VAL A 1 103 ? -3.926 -13.022 -0.355 1.00 96.75 103 VAL A CA 1
ATOM 823 C C . VAL A 1 103 ? -3.571 -13.246 1.118 1.00 96.75 103 VAL A C 1
ATOM 825 O O . VAL A 1 103 ? -3.234 -14.369 1.506 1.00 96.75 103 VAL A O 1
ATOM 828 N N . VAL A 1 104 ? -3.710 -12.220 1.964 1.00 97.31 104 VAL A N 1
ATOM 829 C CA . VAL A 1 104 ? -3.452 -12.321 3.410 1.00 97.31 104 VAL A CA 1
ATOM 830 C C . VAL A 1 104 ? -4.392 -13.326 4.077 1.00 97.31 104 VAL A C 1
ATOM 832 O O . VAL A 1 104 ? -3.913 -14.178 4.824 1.00 97.31 104 VAL A O 1
ATOM 835 N N . ARG A 1 105 ? -5.698 -13.307 3.776 1.00 97.19 105 ARG A N 1
ATOM 836 C CA . ARG A 1 105 ? -6.683 -14.276 4.296 1.00 97.19 105 ARG A CA 1
ATOM 837 C C . ARG A 1 105 ? -6.283 -15.716 3.974 1.00 97.19 105 ARG A C 1
ATOM 839 O O . ARG A 1 105 ? -6.405 -16.593 4.824 1.00 97.19 105 ARG A O 1
ATOM 846 N N . ARG A 1 106 ? -5.772 -15.965 2.765 1.00 97.19 106 ARG A N 1
ATOM 847 C CA . ARG A 1 106 ? -5.363 -17.305 2.316 1.00 97.19 106 ARG A CA 1
ATOM 848 C C . ARG A 1 106 ? -4.036 -17.766 2.914 1.00 97.19 106 ARG A C 1
ATOM 850 O O . ARG A 1 106 ? -3.904 -18.933 3.271 1.00 97.19 106 ARG A O 1
ATOM 857 N N . VAL A 1 107 ? -3.043 -16.880 2.979 1.00 96.62 107 VAL A N 1
ATOM 858 C CA . VAL A 1 107 ? -1.649 -17.248 3.291 1.00 96.62 107 VAL A CA 1
ATOM 859 C C . VAL A 1 107 ? -1.291 -17.000 4.757 1.00 96.62 107 VAL A C 1
ATOM 861 O O . VAL A 1 107 ? -0.415 -17.656 5.318 1.00 96.62 107 VAL A O 1
ATOM 864 N N . SER A 1 108 ? -1.925 -16.031 5.409 1.00 95.38 108 SER A N 1
ATOM 865 C CA . SER A 1 108 ? -1.639 -15.637 6.792 1.00 95.38 108 SER A CA 1
ATOM 866 C C . SER A 1 108 ? -2.891 -15.093 7.495 1.00 95.38 108 SER A C 1
ATOM 868 O O . SER A 1 108 ? -2.878 -13.954 7.964 1.00 95.38 108 SER A O 1
ATOM 870 N N . PRO A 1 109 ? -3.953 -15.911 7.648 1.00 95.44 109 PRO A N 1
ATOM 871 C CA . PRO A 1 109 ? -5.240 -15.470 8.199 1.00 95.44 109 PRO A CA 1
ATOM 872 C C . PRO A 1 109 ? -5.129 -14.841 9.594 1.00 95.44 109 PRO A C 1
ATOM 874 O O . PRO A 1 109 ? -5.890 -13.944 9.922 1.00 95.44 109 PRO A O 1
ATOM 877 N N . ARG A 1 110 ? -4.124 -15.233 10.389 1.00 94.62 110 ARG A N 1
ATOM 878 C CA . ARG A 1 110 ? -3.822 -14.666 11.719 1.00 94.62 110 ARG A CA 1
ATOM 879 C C . ARG A 1 110 ? -3.501 -13.163 11.742 1.00 94.62 110 ARG A C 1
ATOM 881 O O . ARG A 1 110 ? -3.361 -12.607 12.825 1.00 94.62 110 ARG A O 1
ATOM 888 N N . LEU A 1 111 ? -3.251 -12.548 10.584 1.00 93.75 111 LEU A N 1
ATOM 889 C CA . LEU A 1 111 ? -2.998 -11.108 10.464 1.00 93.75 111 LEU A CA 1
ATOM 890 C C . LEU A 1 111 ? -4.290 -10.306 10.273 1.00 93.75 111 LEU A C 1
ATOM 892 O O . LEU A 1 111 ? -4.278 -9.093 10.461 1.00 93.75 111 LEU A O 1
ATOM 896 N N . ILE A 1 112 ? -5.390 -10.968 9.904 1.00 92.56 112 ILE A N 1
ATOM 897 C CA . ILE A 1 112 ? -6.699 -10.331 9.794 1.00 92.56 112 ILE A CA 1
ATOM 898 C C . ILE A 1 112 ? -7.191 -9.998 11.202 1.00 92.56 112 ILE A C 1
ATOM 900 O O . ILE A 1 112 ? -7.157 -10.842 12.096 1.00 92.56 112 ILE A O 1
ATOM 904 N N . CYS A 1 113 ? -7.592 -8.743 11.389 1.00 84.00 113 CYS A N 1
ATOM 905 C CA . CYS A 1 113 ? -8.223 -8.267 12.611 1.00 84.00 113 CYS A CA 1
ATOM 906 C C . CYS A 1 113 ? -9.747 -8.336 12.437 1.00 84.00 113 CYS A C 1
ATOM 908 O O . CYS A 1 113 ? -10.248 -7.934 11.384 1.00 84.00 113 CYS A O 1
ATOM 910 N N . ASP A 1 114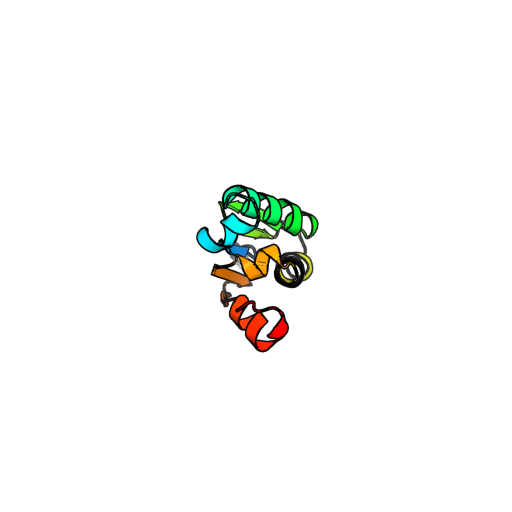 ? -10.441 -8.850 13.452 1.00 63.25 114 ASP A N 1
ATOM 911 C CA . ASP A 1 114 ? -11.909 -8.890 13.523 1.00 63.25 114 ASP A CA 1
ATOM 912 C C . ASP A 1 114 ? -12.508 -7.501 13.816 1.00 63.25 114 ASP A C 1
ATOM 914 O O . ASP A 1 114 ? -11.886 -6.729 14.590 1.00 63.25 114 ASP A O 1
#

Radius of gyration: 16.45 Å; Cα contacts (8 Å, |Δi|>4): 163; chains: 1; bounding box: 28×29×64 Å

Solvent-accessible surface area (backbone atoms only — not comparable to full-atom values): 6550 Å² total; per-residue (Å²): 142,82,80,90,75,82,64,78,74,66,77,67,64,64,38,30,39,38,50,41,70,33,64,81,51,28,49,86,72,79,42,56,70,66,56,51,47,51,51,47,45,73,64,31,37,86,38,35,32,41,80,79,50,92,43,28,35,27,38,36,90,92,49,61,58,77,61,8,54,59,47,32,52,66,52,48,55,68,37,62,76,45,37,60,14,54,70,47,36,41,37,32,53,89,84,45,73,47,59,49,57,61,52,37,54,74,76,44,48,88,51,63,61,133